Protein AF-A0A850LZE5-F1 (afdb_monomer)

Sequence (94 aa):
MIIKIGIPALNEEEIIKISEIADFKIKEFIFSKVKKSKVTILESTIEINRENNICNIEIELDLEVPSLSTSEVEKLAENAINKAFKAIENEFKK

Secondary structure (DSSP, 8-state):
------EE---HHHHHHHHHHHHHHHHHHHHHHS-GGG-SEEEEEEEEEEETTEEEEEEEEEEE-TTS-HHHHHHHHHHHHHHHHHHHHHHH--

Foldseek 3Di:
DFDWDWFFDDDPVLVVVLVVLLLVQLVVQLCVPDPPVQKPDWDKDWDWDDDPRTITITIDTDTDGPVDDPVRRVVSNVVSNVRSVVRSCVVRVD

Nearest PDB structures (foldseek):
  3ueb-assembly2_C  TM=8.337E-01  e=2.008E-06  Thermococcus onnurineus NA1
  2ekn-assembly1_A  TM=4.946E-01  e=5.365E-01  Pyrococcus horikoshii OT3
  3fmb-assembly1_B  TM=5.137E-01  e=6.465E-01  Bacteroides fragilis NCTC 9343
  4fdf-assembly1_A  TM=3.677E-01  e=1.748E+00  Mycobacterium tuberculosis
  4fdf-assembly1_B  TM=5.288E-01  e=5.352E+00  Mycobacterium tuberculosis

Structure (mmCIF, N/CA/C/O backbone):
data_AF-A0A850LZE5-F1
#
_entry.id   AF-A0A850LZE5-F1
#
loop_
_atom_site.group_PDB
_atom_site.id
_atom_site.type_symbol
_atom_site.label_atom_id
_atom_site.label_alt_id
_atom_site.label_comp_id
_atom_site.label_asym_id
_atom_site.label_entity_id
_atom_site.label_seq_id
_atom_site.pdbx_PDB_ins_code
_atom_site.Cartn_x
_atom_site.Cartn_y
_atom_site.Cartn_z
_atom_site.occupancy
_atom_site.B_iso_or_equiv
_atom_site.auth_seq_id
_atom_site.auth_comp_id
_atom_site.auth_asym_id
_atom_site.auth_atom_id
_atom_site.pdbx_PDB_model_num
ATOM 1 N N . MET A 1 1 ? 2.494 13.480 0.791 1.00 49.91 1 MET A N 1
ATOM 2 C CA . MET A 1 1 ? 3.937 13.460 1.145 1.00 49.91 1 MET A CA 1
ATOM 3 C C . MET A 1 1 ? 4.683 13.041 -0.107 1.00 49.91 1 MET A C 1
ATOM 5 O O . MET A 1 1 ? 4.369 11.984 -0.621 1.00 49.91 1 MET A O 1
ATOM 9 N N . ILE A 1 2 ? 5.617 13.845 -0.619 1.00 48.72 2 ILE A N 1
ATOM 10 C CA . ILE A 1 2 ? 6.299 13.564 -1.896 1.00 48.72 2 ILE A CA 1
ATOM 11 C C . ILE A 1 2 ? 7.632 12.859 -1.608 1.00 48.72 2 ILE A C 1
ATOM 13 O O . ILE A 1 2 ? 8.462 13.401 -0.878 1.00 48.72 2 ILE A O 1
ATOM 17 N N . ILE A 1 3 ? 7.851 11.663 -2.162 1.00 55.19 3 ILE A N 1
ATOM 18 C CA . ILE A 1 3 ? 9.107 10.903 -2.032 1.00 55.19 3 ILE A CA 1
ATOM 19 C C . ILE A 1 3 ? 9.556 10.486 -3.430 1.00 55.19 3 ILE A C 1
ATOM 21 O O . ILE A 1 3 ? 8.882 9.686 -4.058 1.00 55.19 3 ILE A O 1
ATOM 25 N N . LYS A 1 4 ? 10.702 10.994 -3.894 1.00 53.31 4 LYS A N 1
ATOM 26 C CA . LYS A 1 4 ? 11.231 10.733 -5.241 1.00 53.31 4 LYS A CA 1
ATOM 27 C C . LYS A 1 4 ? 12.194 9.548 -5.235 1.00 53.31 4 LYS A C 1
ATOM 29 O O . LYS A 1 4 ? 13.156 9.537 -4.470 1.00 53.31 4 LYS A O 1
ATOM 34 N N . ILE A 1 5 ? 11.965 8.589 -6.124 1.00 60.84 5 ILE A N 1
ATOM 35 C CA . ILE A 1 5 ? 12.895 7.493 -6.434 1.00 60.84 5 ILE A CA 1
ATOM 36 C C . ILE A 1 5 ? 13.474 7.753 -7.823 1.00 60.84 5 ILE A C 1
ATOM 38 O O . ILE A 1 5 ? 12.798 8.355 -8.643 1.00 60.84 5 ILE A O 1
ATOM 42 N N . GLY A 1 6 ? 14.715 7.336 -8.085 1.00 55.16 6 GLY A N 1
ATOM 43 C CA . GLY A 1 6 ? 15.298 7.359 -9.425 1.00 55.16 6 GLY A CA 1
ATOM 44 C C . GLY A 1 6 ? 15.428 5.962 -10.017 1.00 55.16 6 GLY A C 1
ATOM 45 O O . GLY A 1 6 ? 16.392 5.264 -9.716 1.00 55.16 6 GLY A O 1
ATOM 46 N N . ILE A 1 7 ? 14.474 5.563 -10.861 1.00 61.22 7 ILE A N 1
ATOM 47 C CA . ILE A 1 7 ? 14.517 4.281 -11.587 1.00 61.22 7 ILE A CA 1
ATOM 48 C C . ILE A 1 7 ? 14.913 4.544 -13.054 1.00 61.22 7 ILE A C 1
ATOM 50 O O . ILE A 1 7 ? 14.323 5.445 -13.666 1.00 61.22 7 ILE A O 1
ATOM 54 N N . PRO A 1 8 ? 15.903 3.824 -13.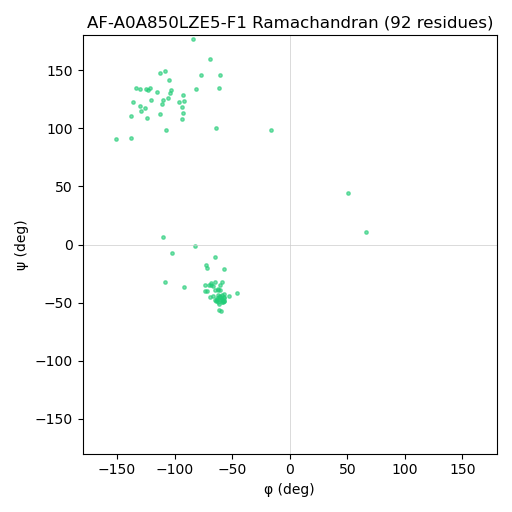629 1.00 62.94 8 PRO A N 1
ATOM 55 C CA . PRO A 1 8 ? 16.267 3.971 -15.038 1.00 62.94 8 PRO A CA 1
ATOM 56 C C . PRO A 1 8 ? 15.081 3.637 -15.950 1.00 62.94 8 PRO A C 1
ATOM 58 O O . PRO A 1 8 ? 14.264 2.787 -15.612 1.00 62.94 8 PRO A O 1
ATOM 61 N N . ALA A 1 9 ? 15.010 4.350 -17.079 1.00 60.84 9 ALA A N 1
ATOM 62 C CA . ALA A 1 9 ? 13.950 4.349 -18.093 1.00 60.84 9 ALA A CA 1
ATOM 63 C C . ALA A 1 9 ? 12.980 3.151 -18.044 1.00 60.84 9 ALA A C 1
ATOM 65 O O . ALA A 1 9 ? 13.265 2.085 -18.586 1.00 60.84 9 ALA A O 1
ATOM 66 N N . LEU A 1 10 ? 11.818 3.378 -17.431 1.00 71.56 10 LEU A N 1
ATOM 67 C CA . LEU A 1 10 ? 10.712 2.426 -17.408 1.00 71.56 10 LEU A CA 1
ATOM 68 C C . LEU A 1 10 ? 9.989 2.439 -18.755 1.00 71.56 10 LEU A C 1
ATOM 70 O O . LEU A 1 10 ? 9.858 3.505 -19.351 1.00 71.56 10 LEU A O 1
ATOM 74 N N . ASN A 1 11 ? 9.467 1.312 -19.219 1.00 79.00 11 ASN A N 1
ATOM 75 C CA . ASN A 1 11 ? 8.483 1.254 -20.302 1.00 79.00 11 ASN A CA 1
ATOM 76 C C . ASN A 1 11 ? 7.045 1.470 -19.765 1.00 79.00 11 ASN A C 1
ATOM 78 O O . ASN A 1 11 ? 6.849 1.683 -18.569 1.00 79.00 11 ASN A O 1
ATOM 82 N N . GLU A 1 12 ? 6.033 1.503 -20.639 1.00 80.62 12 GLU A N 1
ATOM 83 C CA . GLU A 1 12 ? 4.630 1.703 -20.219 1.00 80.62 12 GLU A CA 1
ATOM 84 C C . GLU A 1 12 ? 4.116 0.585 -19.298 1.00 80.62 12 GLU A C 1
ATOM 86 O O . GLU A 1 12 ? 3.441 0.870 -18.311 1.00 80.62 12 GLU A O 1
ATOM 91 N N . GLU A 1 13 ? 4.481 -0.672 -19.560 1.00 84.44 13 GLU A N 1
ATOM 92 C CA . GLU A 1 13 ? 4.097 -1.813 -18.718 1.00 84.44 13 GLU A CA 1
ATOM 93 C C . GLU A 1 13 ? 4.714 -1.709 -17.318 1.00 84.44 13 GLU A C 1
ATOM 95 O O . GLU A 1 13 ? 4.062 -1.994 -16.317 1.00 84.44 13 GLU A O 1
ATOM 100 N N . GLU A 1 14 ? 5.962 -1.252 -17.229 1.00 83.38 14 GLU A N 1
ATOM 101 C CA . GLU A 1 14 ? 6.660 -1.043 -15.965 1.00 83.38 14 GLU A CA 1
ATOM 102 C C . GLU A 1 14 ? 6.059 0.122 -15.164 1.00 83.38 14 GLU A C 1
ATOM 104 O O . GLU A 1 14 ? 5.970 0.030 -13.940 1.00 83.38 14 GLU A O 1
ATOM 109 N N . ILE A 1 15 ? 5.584 1.1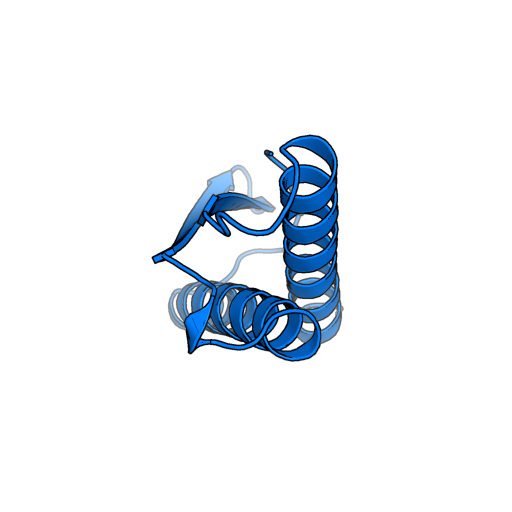82 -15.833 1.00 84.25 15 ILE A N 1
ATOM 110 C CA . ILE A 1 15 ? 4.825 2.271 -15.193 1.00 84.25 15 ILE A CA 1
ATOM 111 C C . ILE A 1 15 ? 3.530 1.731 -14.584 1.00 84.25 15 ILE A C 1
ATOM 113 O O . ILE A 1 15 ? 3.281 1.948 -13.399 1.00 84.25 15 ILE A O 1
ATOM 117 N N . ILE A 1 16 ? 2.735 0.991 -15.366 1.00 88.31 16 ILE A N 1
ATOM 118 C CA . ILE A 1 16 ? 1.483 0.383 -14.887 1.00 88.31 16 ILE A CA 1
ATOM 119 C C . ILE A 1 16 ? 1.769 -0.516 -13.682 1.00 88.31 16 ILE A C 1
ATOM 121 O O . ILE A 1 16 ? 1.120 -0.402 -12.643 1.00 88.31 16 ILE A O 1
ATOM 125 N N . LYS A 1 17 ? 2.807 -1.350 -13.784 1.00 89.81 17 LYS A N 1
ATOM 126 C CA . LYS A 1 17 ? 3.216 -2.266 -12.721 1.00 89.81 17 LYS A CA 1
ATOM 127 C C . LYS A 1 17 ? 3.603 -1.537 -11.432 1.00 89.81 17 LYS A C 1
ATOM 129 O O . LYS A 1 17 ? 3.269 -2.006 -10.347 1.00 89.81 17 LYS A O 1
ATOM 134 N N . ILE A 1 18 ? 4.284 -0.394 -11.515 1.00 89.69 18 ILE A N 1
ATOM 135 C CA . ILE A 1 18 ? 4.608 0.421 -10.333 1.00 89.69 18 ILE A CA 1
ATOM 136 C C . ILE A 1 18 ? 3.341 0.940 -9.667 1.00 89.69 18 ILE A C 1
ATOM 138 O O . ILE A 1 18 ? 3.215 0.807 -8.449 1.00 89.69 18 ILE A O 1
ATOM 142 N N . SER A 1 19 ? 2.408 1.497 -10.443 1.00 90.69 19 SER A N 1
ATOM 143 C CA . SER A 1 19 ? 1.137 1.996 -9.914 1.00 90.69 19 SER A CA 1
ATOM 144 C C . SER A 1 19 ? 0.344 0.884 -9.222 1.00 90.69 19 SER A C 1
ATOM 146 O O . SER A 1 19 ? -0.138 1.077 -8.106 1.00 90.69 19 SER A O 1
ATOM 148 N N . GLU A 1 20 ? 0.277 -0.306 -9.825 1.00 93.62 20 GLU A N 1
ATOM 149 C CA . GLU A 1 20 ? -0.387 -1.475 -9.239 1.00 93.62 20 GLU A CA 1
ATOM 150 C C . GLU A 1 20 ? 0.283 -1.940 -7.940 1.00 93.62 20 GLU A C 1
ATOM 152 O O . GLU A 1 20 ? -0.397 -2.176 -6.938 1.00 93.62 20 GLU A O 1
ATOM 157 N N . ILE A 1 21 ? 1.618 -2.047 -7.924 1.00 93.94 21 ILE A N 1
ATOM 158 C CA . ILE A 1 21 ? 2.375 -2.440 -6.728 1.00 93.94 21 ILE A CA 1
ATOM 159 C C . ILE A 1 21 ? 2.162 -1.424 -5.607 1.00 93.94 21 ILE A C 1
ATOM 161 O O . ILE A 1 21 ? 1.943 -1.823 -4.460 1.00 93.94 21 ILE A O 1
ATOM 165 N N . ALA A 1 22 ? 2.227 -0.130 -5.923 1.00 93.31 22 ALA A N 1
ATOM 166 C CA . ALA A 1 22 ? 2.061 0.940 -4.953 1.00 93.31 22 ALA A CA 1
ATOM 167 C C . ALA A 1 22 ? 0.686 0.876 -4.283 1.00 93.31 22 ALA A C 1
ATOM 169 O O . ALA A 1 22 ? 0.602 0.724 -3.060 1.00 93.31 22 ALA A O 1
ATOM 170 N N . ASP A 1 23 ? -0.381 0.922 -5.084 1.00 95.69 23 ASP A N 1
ATOM 171 C CA . ASP A 1 23 ? -1.758 0.930 -4.593 1.00 95.69 23 ASP A CA 1
ATOM 172 C C . ASP A 1 23 ? -2.081 -0.356 -3.816 1.00 95.69 23 ASP A C 1
ATOM 174 O O . ASP A 1 23 ? -2.617 -0.305 -2.702 1.00 95.69 23 ASP A O 1
ATOM 178 N N . PHE A 1 24 ? -1.662 -1.517 -4.336 1.00 96.88 24 PHE A N 1
ATOM 179 C CA . PHE A 1 24 ? -1.841 -2.794 -3.649 1.00 96.88 24 PHE A CA 1
ATOM 180 C C . PHE A 1 24 ? -1.157 -2.798 -2.280 1.00 96.88 24 PHE A C 1
ATOM 182 O O . PHE A 1 24 ? -1.770 -3.184 -1.282 1.00 96.88 24 PHE A O 1
ATOM 189 N N . LYS A 1 25 ? 0.103 -2.355 -2.203 1.00 97.31 25 LYS A N 1
ATOM 190 C CA . LYS A 1 25 ? 0.886 -2.386 -0.959 1.00 97.31 25 LYS A CA 1
ATOM 191 C C . LYS A 1 25 ? 0.383 -1.389 0.074 1.00 97.31 25 LYS A C 1
ATOM 193 O O . LYS A 1 25 ? 0.393 -1.712 1.264 1.00 97.31 25 LYS A O 1
ATOM 198 N N . ILE A 1 26 ? -0.101 -0.227 -0.360 1.00 97.25 26 ILE A N 1
ATOM 199 C CA . ILE A 1 26 ? -0.775 0.737 0.516 1.00 97.25 26 ILE A CA 1
ATOM 200 C C . ILE A 1 26 ? -2.021 0.086 1.116 1.00 97.25 26 ILE A C 1
ATOM 202 O O . ILE A 1 26 ? -2.126 -0.027 2.339 1.00 97.25 26 ILE A O 1
ATOM 206 N N . LYS A 1 27 ? -2.934 -0.420 0.278 1.00 96.69 27 LYS A N 1
ATOM 207 C CA . LYS A 1 27 ? -4.195 -1.034 0.728 1.00 96.69 27 LYS A CA 1
ATOM 208 C C . LYS A 1 27 ? -3.958 -2.244 1.628 1.00 96.69 27 LYS A C 1
ATOM 210 O O . LYS A 1 27 ? -4.594 -2.367 2.677 1.00 96.69 27 LYS A O 1
ATOM 215 N N . GLU A 1 28 ? -3.022 -3.115 1.258 1.00 97.62 28 GLU A N 1
ATOM 216 C CA . GLU A 1 28 ? -2.610 -4.271 2.059 1.00 97.62 28 GLU A CA 1
ATOM 217 C C . GLU A 1 28 ? -2.132 -3.833 3.449 1.00 97.62 28 GLU A C 1
ATOM 219 O O . GLU A 1 28 ? -2.595 -4.363 4.464 1.00 97.62 28 GLU A O 1
ATOM 224 N N . PHE A 1 29 ? -1.250 -2.833 3.517 1.00 97.81 29 PHE A N 1
ATOM 225 C CA . PHE A 1 29 ? -0.734 -2.347 4.789 1.00 97.81 29 PHE A CA 1
ATOM 226 C C . PHE A 1 29 ? -1.833 -1.718 5.652 1.00 97.81 29 PHE A C 1
ATOM 228 O O . PHE A 1 29 ?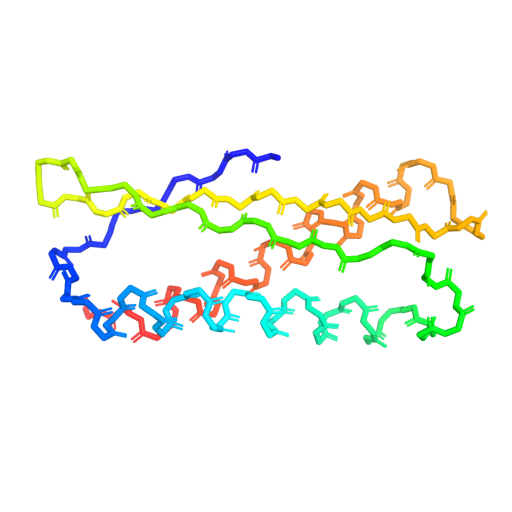 -1.959 -2.088 6.822 1.00 97.81 29 PHE A O 1
ATOM 235 N N . ILE A 1 30 ? -2.659 -0.828 5.091 1.00 97.38 30 ILE A N 1
ATOM 236 C CA . ILE A 1 30 ? -3.754 -0.173 5.823 1.00 97.38 30 ILE A CA 1
ATOM 237 C C . ILE A 1 30 ? -4.705 -1.218 6.406 1.00 97.38 30 ILE A C 1
ATOM 239 O O . ILE A 1 30 ? -4.985 -1.197 7.606 1.00 97.38 30 ILE A O 1
ATOM 243 N N . PHE A 1 31 ? -5.134 -2.196 5.604 1.00 97.06 31 PHE A N 1
ATOM 244 C CA . PHE A 1 31 ? -6.062 -3.228 6.067 1.00 97.06 31 PHE A CA 1
ATOM 245 C C . PHE A 1 31 ? -5.439 -4.254 7.017 1.00 97.06 31 PHE A C 1
ATOM 247 O O . PHE A 1 31 ? -6.166 -4.907 7.767 1.00 97.06 31 PHE A O 1
ATOM 254 N N . SER A 1 32 ? -4.108 -4.359 7.061 1.00 97.44 32 SER A N 1
ATOM 255 C CA . SER A 1 32 ? -3.411 -5.123 8.104 1.00 97.44 32 SER A CA 1
ATOM 256 C C . SER A 1 32 ? -3.446 -4.442 9.480 1.00 97.44 32 SER A C 1
ATOM 258 O O . SER A 1 32 ? -3.227 -5.100 10.499 1.00 97.44 32 SER A O 1
ATOM 260 N N . LYS A 1 33 ? -3.699 -3.126 9.530 1.00 96.88 33 LYS A N 1
ATOM 261 C CA . LYS A 1 33 ? -3.709 -2.317 10.762 1.00 96.88 33 LYS A CA 1
ATOM 262 C C . LYS A 1 33 ? -5.104 -1.881 11.186 1.00 96.88 33 LYS A C 1
ATOM 264 O O . LYS A 1 33 ? -5.373 -1.774 12.380 1.00 96.88 33 LYS A O 1
ATOM 269 N N . VAL A 1 34 ? -5.993 -1.648 10.226 1.00 95.69 34 VAL A N 1
ATOM 270 C CA . VAL A 1 34 ? -7.334 -1.109 10.450 1.00 95.69 34 VAL A CA 1
ATOM 271 C C . VAL A 1 34 ? -8.358 -1.986 9.739 1.00 95.69 34 VAL A C 1
ATOM 273 O O . VAL A 1 34 ? -8.199 -2.355 8.578 1.00 95.69 34 VAL A O 1
ATOM 276 N N . LYS A 1 35 ? -9.452 -2.323 10.429 1.00 95.38 35 LYS A N 1
ATOM 277 C CA . LYS A 1 35 ? -10.567 -3.053 9.808 1.00 95.38 35 LYS A CA 1
ATOM 278 C C . LYS A 1 35 ? -11.163 -2.216 8.676 1.00 95.38 35 LYS A C 1
ATOM 280 O O . LYS A 1 35 ? -11.485 -1.056 8.904 1.00 95.38 35 LYS A O 1
ATOM 285 N N . LYS A 1 36 ? -11.426 -2.836 7.519 1.00 94.25 36 LYS A N 1
ATOM 286 C CA . LYS A 1 36 ? -12.064 -2.191 6.352 1.00 94.25 36 LYS A CA 1
ATOM 287 C C . LYS A 1 36 ? -13.294 -1.352 6.718 1.00 94.25 36 LYS A C 1
ATOM 289 O O . LYS A 1 36 ? -13.428 -0.236 6.250 1.00 94.25 36 LYS A O 1
ATOM 294 N N . SER A 1 37 ? -14.140 -1.851 7.622 1.00 95.50 37 SER A N 1
ATOM 295 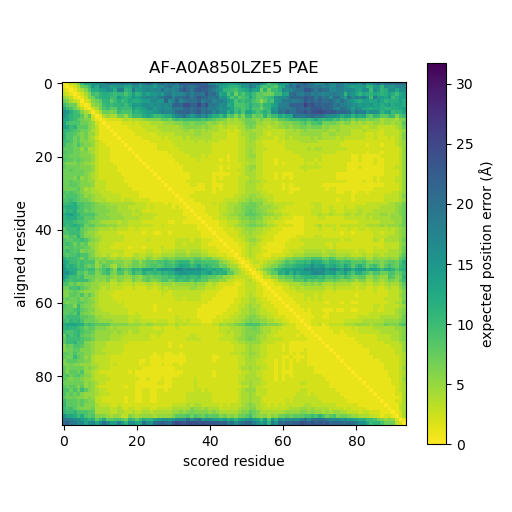C CA . SER A 1 37 ? -15.366 -1.171 8.070 1.00 95.50 37 SER A CA 1
ATOM 296 C C . SER A 1 37 ? -15.148 0.142 8.834 1.00 95.50 37 SER A C 1
ATOM 298 O O . SER A 1 37 ? -16.120 0.815 9.152 1.00 95.50 37 SER A O 1
ATOM 300 N N . LYS A 1 38 ? -13.909 0.459 9.230 1.00 95.31 38 LYS A N 1
A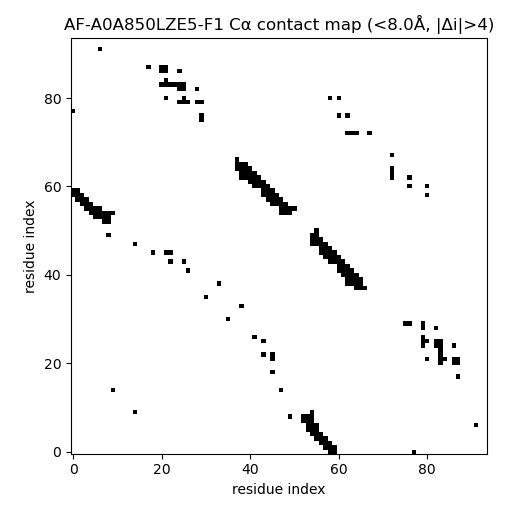TOM 301 C CA . LYS A 1 38 ? -13.552 1.690 9.950 1.00 95.31 38 LYS A CA 1
ATOM 302 C C . LYS A 1 38 ? -12.902 2.744 9.051 1.00 95.31 38 LYS A C 1
ATOM 304 O O . LYS A 1 38 ? -12.643 3.842 9.528 1.00 95.31 38 LYS A O 1
ATOM 309 N N . VAL A 1 39 ? -12.602 2.394 7.805 1.00 96.75 39 VAL A N 1
ATOM 310 C CA . VAL A 1 39 ? -11.975 3.282 6.826 1.00 96.75 39 VAL A CA 1
ATOM 311 C C . VAL A 1 39 ? -13.094 3.930 6.021 1.00 96.75 39 VAL A C 1
ATOM 313 O O . VAL A 1 39 ? -13.876 3.215 5.396 1.00 96.75 39 VAL A O 1
ATOM 316 N N . THR A 1 40 ? -13.208 5.256 6.082 1.00 96.88 40 THR A N 1
ATOM 317 C CA . THR A 1 40 ? -14.224 6.008 5.327 1.00 96.88 40 THR A CA 1
ATOM 318 C C . THR A 1 40 ? -13.696 6.453 3.973 1.00 96.88 40 THR A C 1
ATOM 320 O O . THR A 1 40 ? -14.438 6.389 2.998 1.00 96.88 40 THR A O 1
ATOM 323 N N . ILE A 1 41 ? -12.414 6.818 3.902 1.00 96.88 41 ILE A N 1
ATOM 324 C CA . ILE A 1 41 ? -11.714 7.177 2.665 1.00 96.88 41 ILE A CA 1
ATOM 325 C C . ILE A 1 41 ? -10.369 6.452 2.632 1.00 96.88 41 ILE A C 1
ATOM 327 O O . ILE A 1 41 ? -9.664 6.391 3.642 1.00 96.88 41 ILE A O 1
ATOM 331 N N . LEU A 1 42 ? -10.047 5.866 1.479 1.00 96.12 42 LEU A N 1
ATOM 332 C CA . LEU A 1 42 ? -8.742 5.294 1.161 1.00 96.12 42 LEU A CA 1
ATOM 333 C C . LEU A 1 42 ? -8.523 5.396 -0.345 1.00 96.12 42 LEU A C 1
ATOM 335 O O . LEU A 1 42 ? -8.893 4.491 -1.098 1.00 96.12 42 LEU A O 1
ATOM 339 N N . GLU A 1 43 ? -7.917 6.496 -0.758 1.00 95.31 43 GLU A N 1
ATOM 340 C CA . GLU A 1 43 ? -7.601 6.778 -2.153 1.00 95.31 43 GLU A CA 1
ATOM 341 C C . GLU A 1 43 ? -6.112 7.072 -2.266 1.00 95.31 43 GLU A C 1
ATOM 343 O O . GLU A 1 43 ? -5.542 7.773 -1.431 1.00 95.31 43 GLU A O 1
ATOM 348 N N . SER A 1 44 ? -5.463 6.470 -3.262 1.00 92.75 44 SER A N 1
ATOM 349 C CA . SER 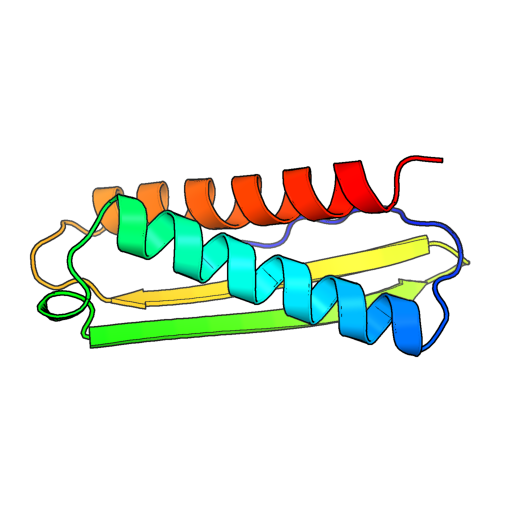A 1 44 ? -4.060 6.736 -3.541 1.00 92.75 44 SER A CA 1
ATOM 350 C C . SER A 1 44 ? -3.899 7.211 -4.974 1.00 92.75 44 SER A C 1
ATOM 352 O O . SER A 1 44 ? -4.458 6.617 -5.899 1.00 92.75 44 SER A O 1
ATOM 354 N N . THR A 1 45 ? -3.138 8.285 -5.137 1.00 93.31 45 THR A N 1
ATOM 355 C CA . THR A 1 45 ? -2.786 8.854 -6.435 1.00 93.31 45 THR A CA 1
ATOM 356 C C . THR A 1 45 ? -1.303 8.621 -6.637 1.00 93.31 45 THR A C 1
ATOM 358 O O . THR A 1 45 ? -0.488 9.036 -5.814 1.00 93.31 45 THR A O 1
ATOM 361 N N . ILE A 1 46 ? -0.956 7.913 -7.710 1.00 90.81 46 ILE A N 1
ATOM 362 C CA . ILE A 1 46 ? 0.429 7.626 -8.071 1.00 90.81 46 ILE A CA 1
ATOM 363 C C . ILE A 1 46 ? 0.743 8.365 -9.362 1.00 90.81 46 ILE A C 1
ATOM 365 O O . ILE A 1 46 ? 0.227 8.013 -10.422 1.00 90.81 46 ILE A O 1
ATOM 369 N N . GLU A 1 47 ? 1.614 9.360 -9.268 1.00 88.88 47 GLU A N 1
ATOM 370 C CA . GLU A 1 47 ? 2.124 10.094 -10.418 1.00 88.88 47 GLU A CA 1
ATOM 371 C C . GLU A 1 47 ? 3.537 9.629 -10.748 1.00 88.88 47 GLU A C 1
ATOM 373 O O . GLU A 1 47 ? 4.392 9.497 -9.873 1.00 88.88 47 GLU A O 1
ATOM 378 N N . ILE A 1 48 ? 3.791 9.356 -12.027 1.00 85.00 48 ILE A N 1
ATOM 379 C CA . ILE A 1 48 ? 5.089 8.872 -12.495 1.00 85.00 48 ILE A CA 1
ATOM 380 C C . ILE A 1 48 ? 5.588 9.830 -13.571 1.00 85.00 48 ILE A C 1
ATOM 382 O O . ILE A 1 48 ? 5.068 9.867 -14.684 1.00 85.00 48 ILE A O 1
ATOM 386 N N . ASN A 1 49 ? 6.620 10.596 -13.231 1.00 80.56 49 ASN A N 1
ATOM 387 C CA . ASN A 1 49 ? 7.202 11.627 -14.081 1.00 80.56 49 ASN A CA 1
ATOM 388 C C . ASN A 1 49 ? 8.588 11.188 -14.563 1.00 80.56 49 ASN A C 1
ATOM 390 O O . ASN A 1 49 ? 9.471 10.894 -13.757 1.00 80.56 49 ASN A O 1
ATOM 394 N N . ARG A 1 50 ? 8.813 11.168 -15.881 1.00 72.00 50 ARG A N 1
ATOM 395 C CA . ARG A 1 50 ? 10.146 10.914 -16.453 1.00 72.00 50 ARG A CA 1
ATOM 396 C C . ARG A 1 50 ? 10.884 12.226 -16.676 1.00 72.00 50 ARG A C 1
ATOM 398 O O . ARG A 1 50 ? 10.431 13.065 -17.447 1.00 72.00 50 ARG A O 1
ATOM 405 N N . GLU A 1 51 ? 12.062 12.353 -16.081 1.00 73.06 51 GLU A N 1
ATOM 406 C CA . GLU A 1 51 ? 12.955 13.486 -16.302 1.00 73.06 51 GLU A CA 1
ATOM 407 C C . GLU A 1 51 ? 14.393 12.976 -16.470 1.00 73.06 51 GLU A C 1
ATOM 409 O O . GLU A 1 51 ? 14.917 12.283 -15.606 1.00 73.06 51 GLU A O 1
ATOM 414 N N . ASN A 1 52 ? 15.045 13.277 -17.599 1.00 66.75 52 ASN A N 1
ATOM 415 C CA . ASN A 1 52 ? 16.459 12.939 -17.848 1.00 66.75 52 ASN A CA 1
ATOM 416 C C . ASN A 1 52 ? 16.843 11.459 -17.591 1.00 66.75 52 ASN A C 1
ATOM 418 O O . ASN A 1 52 ? 17.888 11.181 -17.008 1.00 66.75 52 ASN A O 1
ATOM 422 N N . ASN A 1 53 ? 16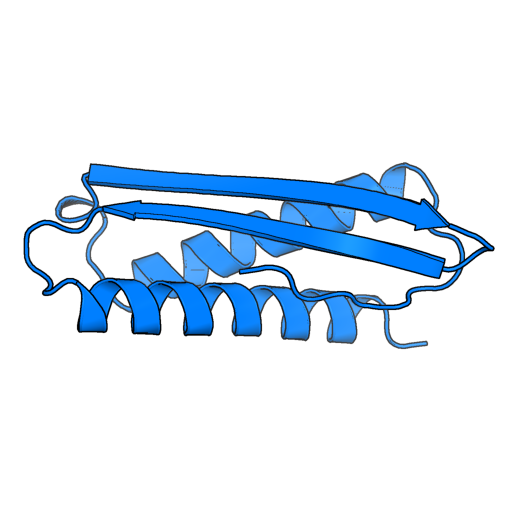.016 10.506 -18.044 1.00 66.25 53 ASN A N 1
ATOM 423 C CA . ASN A 1 53 ? 16.162 9.052 -17.813 1.00 66.25 53 ASN A CA 1
ATOM 424 C C . ASN A 1 53 ? 15.991 8.589 -16.355 1.00 66.25 53 ASN A C 1
ATOM 426 O O . ASN A 1 53 ? 16.260 7.427 -16.048 1.00 66.25 53 ASN A O 1
ATOM 430 N N . ILE A 1 54 ? 15.519 9.472 -15.480 1.00 69.00 54 ILE A N 1
ATOM 431 C CA . ILE A 1 54 ? 15.157 9.188 -14.096 1.00 69.00 54 ILE A CA 1
ATOM 432 C C . ILE A 1 54 ? 13.629 9.189 -14.015 1.00 69.00 54 ILE A C 1
ATOM 434 O O . ILE A 1 54 ? 12.975 10.144 -14.438 1.00 69.00 54 ILE A O 1
ATOM 438 N N . CYS A 1 55 ? 13.044 8.113 -13.498 1.00 73.31 55 CYS A N 1
ATOM 439 C CA . CYS A 1 55 ? 11.607 8.056 -13.247 1.00 73.31 55 CYS A CA 1
ATOM 440 C C . CYS A 1 55 ? 11.322 8.468 -11.809 1.00 73.31 55 CYS A C 1
ATOM 442 O O . CYS A 1 55 ? 11.602 7.685 -10.910 1.00 73.31 55 CYS A O 1
ATOM 444 N N . ASN A 1 56 ? 10.751 9.656 -11.618 1.00 79.81 56 ASN A N 1
ATOM 445 C CA . ASN A 1 56 ? 10.244 10.135 -10.340 1.00 79.81 56 ASN A CA 1
ATOM 446 C C . ASN A 1 56 ? 8.855 9.547 -10.092 1.00 79.81 56 ASN A C 1
ATOM 448 O O . ASN A 1 56 ? 8.003 9.585 -10.976 1.00 79.81 56 ASN A O 1
ATOM 452 N N . ILE A 1 57 ? 8.624 9.039 -8.888 1.00 84.19 57 ILE A N 1
ATOM 453 C CA . ILE A 1 57 ? 7.326 8.518 -8.455 1.00 84.19 57 ILE A CA 1
ATOM 454 C C . ILE A 1 57 ? 6.850 9.427 -7.334 1.00 84.19 57 ILE A C 1
ATOM 456 O O . ILE A 1 57 ? 7.617 9.691 -6.418 1.00 84.19 57 ILE A O 1
ATOM 460 N N . GLU A 1 58 ? 5.616 9.898 -7.392 1.00 88.25 58 GLU A N 1
ATOM 461 C CA . GLU A 1 58 ? 4.982 10.665 -6.327 1.00 88.25 58 GLU A CA 1
ATOM 462 C C . GLU A 1 58 ? 3.719 9.923 -5.893 1.00 88.25 58 GLU A C 1
ATOM 464 O O . GLU A 1 58 ? 2.984 9.395 -6.725 1.00 88.25 58 GLU A O 1
ATOM 469 N N . ILE A 1 59 ? 3.519 9.805 -4.579 1.00 90.19 59 ILE A N 1
ATOM 470 C CA . ILE A 1 59 ? 2.384 9.085 -4.002 1.00 90.19 59 ILE A CA 1
ATOM 471 C C . ILE A 1 59 ? 1.656 10.023 -3.051 1.00 90.19 59 ILE A C 1
ATOM 473 O O . ILE A 1 59 ? 2.197 10.438 -2.022 1.00 90.19 59 ILE A O 1
ATOM 477 N N . GLU A 1 60 ? 0.404 10.300 -3.373 1.00 91.44 60 GLU A N 1
ATOM 478 C CA . GLU A 1 60 ? -0.535 10.968 -2.486 1.00 91.44 60 GLU A CA 1
ATOM 479 C C . GLU A 1 60 ? -1.521 9.944 -1.935 1.00 91.44 60 GLU A C 1
ATOM 481 O O . GLU A 1 60 ? -1.893 8.987 -2.616 1.00 91.44 60 GLU A O 1
ATOM 486 N N . LEU A 1 61 ? -1.883 10.100 -0.665 1.00 93.94 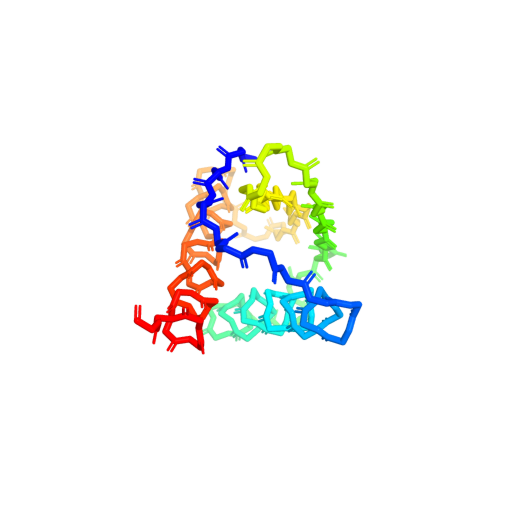61 LEU A N 1
ATOM 487 C CA . LEU A 1 61 ? -2.750 9.170 0.042 1.00 93.94 61 LEU A CA 1
ATOM 488 C C . LEU A 1 61 ? -3.749 9.962 0.870 1.00 93.94 61 LEU A C 1
ATOM 490 O O . LEU A 1 61 ? -3.377 10.546 1.890 1.00 93.94 61 LEU A O 1
ATOM 494 N N . ASP A 1 62 ? -5.004 9.898 0.452 1.00 95.56 62 ASP A N 1
ATOM 495 C CA . ASP A 1 62 ? -6.138 10.399 1.208 1.00 95.56 62 ASP A CA 1
ATOM 496 C C . ASP A 1 62 ? -6.703 9.257 2.048 1.00 95.56 62 ASP A C 1
ATOM 498 O O . ASP A 1 62 ? -7.201 8.244 1.545 1.00 95.56 62 ASP A O 1
ATOM 502 N N . LEU A 1 63 ? -6.560 9.403 3.364 1.00 96.00 63 LEU A N 1
ATOM 503 C CA . LEU A 1 63 ? -6.929 8.392 4.340 1.00 96.00 63 LEU A CA 1
ATOM 504 C C . LEU A 1 63 ? -7.782 9.013 5.437 1.00 96.00 63 LEU A C 1
ATOM 506 O O . LEU A 1 63 ? -7.311 9.843 6.211 1.00 96.00 63 LEU A O 1
ATOM 510 N N . GLU A 1 64 ? -9.005 8.514 5.575 1.00 96.94 64 GLU A N 1
ATOM 511 C CA . GLU A 1 64 ? -9.876 8.858 6.688 1.00 96.94 64 GLU A CA 1
ATOM 512 C C . GLU A 1 64 ? -10.257 7.617 7.486 1.00 96.94 64 GLU A C 1
ATOM 514 O O . GLU A 1 64 ? -10.807 6.633 6.977 1.00 96.94 64 GLU A O 1
ATOM 519 N N . VAL A 1 65 ? -9.973 7.681 8.785 1.00 97.00 65 VAL A N 1
ATOM 520 C CA . VAL A 1 65 ? -10.323 6.644 9.752 1.00 97.00 65 VAL A CA 1
ATOM 521 C C . VAL A 1 65 ? -10.844 7.348 11.006 1.00 97.00 65 VAL A C 1
ATOM 523 O O . VAL A 1 65 ? -10.048 7.661 11.889 1.00 97.00 65 VAL A O 1
ATOM 526 N N . PRO A 1 66 ? -12.164 7.594 11.133 1.00 95.38 66 PRO A N 1
ATOM 527 C CA . PRO A 1 66 ? -12.728 8.433 12.200 1.00 95.38 66 PRO A CA 1
ATOM 528 C C . PRO A 1 66 ? -12.400 7.982 13.629 1.00 95.38 66 PRO A C 1
ATOM 530 O O . PRO A 1 66 ? -12.497 8.758 14.572 1.00 95.38 66 PRO A O 1
ATOM 533 N N . SER A 1 67 ? -12.034 6.710 13.810 1.00 93.81 67 SER A N 1
ATOM 534 C CA . SER A 1 67 ? -11.638 6.169 15.111 1.00 93.81 67 SER A CA 1
ATOM 535 C C . SER A 1 67 ? -10.180 6.437 15.502 1.00 93.81 67 SER A C 1
ATOM 537 O O . SER A 1 67 ? -9.769 5.961 16.557 1.00 93.81 67 SER A O 1
ATOM 539 N N . LEU A 1 68 ? -9.389 7.090 14.648 1.00 95.44 68 LEU A N 1
ATOM 540 C CA . LEU A 1 68 ? -7.986 7.427 14.887 1.00 95.44 68 LEU A CA 1
ATOM 541 C C . LEU A 1 68 ? -7.824 8.943 15.011 1.00 95.44 68 LEU A C 1
ATOM 543 O O . LEU A 1 68 ? -8.523 9.713 14.355 1.00 95.44 68 LEU A O 1
ATOM 547 N N . SER A 1 69 ? -6.876 9.375 15.836 1.00 97.25 69 SER A N 1
ATOM 548 C CA . SER A 1 69 ? -6.442 10.772 15.860 1.00 97.25 69 SER A CA 1
ATOM 549 C C . SER A 1 69 ? -5.679 11.142 14.582 1.00 97.25 69 SER A C 1
ATOM 551 O O . SER A 1 69 ? -5.110 10.280 13.912 1.00 97.25 69 SER A O 1
ATOM 553 N N . THR A 1 70 ? -5.588 12.438 14.273 1.00 95.31 70 THR A N 1
ATOM 554 C CA . THR A 1 70 ? -4.840 12.942 13.106 1.00 95.31 70 THR A CA 1
ATOM 555 C C . THR A 1 70 ? -3.397 12.431 13.075 1.00 95.31 70 THR A C 1
ATOM 557 O O . THR A 1 70 ? -2.952 11.928 12.051 1.00 95.31 70 THR A O 1
ATOM 560 N N . SER A 1 71 ? -2.692 12.440 14.214 1.00 96.12 71 SER A N 1
ATOM 561 C CA . SER A 1 71 ? -1.311 11.933 14.290 1.00 96.12 71 SER A CA 1
ATOM 562 C C . SER A 1 71 ? -1.209 10.424 14.027 1.00 96.12 71 SER A C 1
ATOM 564 O O . SER A 1 71 ? -0.207 9.949 13.492 1.00 96.12 71 SER A O 1
ATOM 566 N N . GLU A 1 72 ? -2.226 9.644 14.403 1.00 97.12 72 GLU A N 1
ATOM 567 C CA . GLU A 1 72 ? -2.271 8.211 14.098 1.00 97.12 72 GLU A CA 1
ATOM 568 C C . GLU A 1 72 ? -2.531 7.960 12.611 1.00 97.12 72 GLU A C 1
ATOM 570 O O . GLU A 1 72 ? -1.892 7.080 12.035 1.00 97.12 72 GLU A O 1
ATOM 575 N N . VAL A 1 73 ? -3.420 8.742 11.990 1.00 96.44 73 VAL A N 1
ATOM 576 C CA . VAL A 1 73 ? -3.691 8.681 10.545 1.00 96.44 73 VAL A CA 1
ATOM 577 C C . VAL A 1 73 ? -2.442 9.050 9.745 1.00 96.44 73 VAL A C 1
ATOM 579 O O . VAL A 1 73 ? -2.048 8.289 8.865 1.00 96.44 73 VAL A O 1
ATOM 582 N N . GLU A 1 74 ? -1.763 10.145 10.096 1.00 95.69 74 GLU A N 1
ATOM 583 C CA . GLU A 1 74 ? -0.519 10.579 9.447 1.00 95.69 74 GLU A CA 1
ATOM 584 C C . GLU A 1 74 ? 0.567 9.498 9.516 1.00 95.69 74 GLU A C 1
ATOM 586 O O . GLU A 1 74 ? 1.132 9.110 8.493 1.00 95.69 74 GLU A O 1
ATOM 591 N N . LYS A 1 75 ? 0.811 8.930 10.706 1.00 96.62 75 LYS A N 1
ATOM 592 C CA . LYS A 1 75 ? 1.781 7.835 10.878 1.00 96.62 75 LYS A CA 1
ATOM 593 C C . LYS A 1 75 ? 1.384 6.588 10.099 1.00 96.62 75 LYS A C 1
ATOM 595 O O . LYS A 1 75 ? 2.247 5.866 9.598 1.00 96.62 75 LYS A O 1
ATOM 600 N N . LEU A 1 76 ? 0.094 6.270 10.044 1.00 96.50 76 LEU A N 1
ATOM 601 C CA . LEU A 1 76 ? -0.405 5.113 9.311 1.00 96.50 76 LEU A CA 1
ATOM 602 C C . LEU A 1 76 ? -0.187 5.292 7.800 1.00 96.50 76 LEU A C 1
ATOM 604 O O . LEU A 1 76 ? 0.313 4.368 7.156 1.00 96.50 76 LEU A O 1
ATOM 608 N N . ALA A 1 77 ? -0.486 6.481 7.274 1.00 96.06 77 ALA A N 1
ATOM 609 C CA . ALA A 1 77 ? -0.267 6.854 5.882 1.00 96.06 77 ALA A CA 1
ATOM 610 C C . ALA A 1 77 ? 1.224 6.824 5.509 1.00 96.06 77 ALA A C 1
ATOM 612 O O . ALA A 1 77 ? 1.603 6.153 4.550 1.00 96.06 77 ALA A O 1
ATOM 613 N N . GLU A 1 78 ? 2.088 7.451 6.311 1.00 95.94 78 GLU A N 1
ATOM 614 C CA . GLU A 1 78 ? 3.539 7.455 6.093 1.00 95.94 78 GLU A CA 1
ATOM 615 C C . GLU A 1 78 ? 4.105 6.026 6.035 1.00 95.94 78 GLU A C 1
ATOM 617 O O . GLU A 1 78 ? 4.871 5.672 5.138 1.00 95.94 78 GLU A O 1
ATOM 622 N N . ASN A 1 79 ? 3.690 5.158 6.961 1.00 96.62 79 ASN A N 1
ATOM 623 C CA . ASN A 1 79 ? 4.138 3.768 6.971 1.00 96.62 79 ASN A CA 1
ATOM 624 C C . ASN A 1 79 ? 3.627 2.964 5.765 1.00 96.62 79 ASN A C 1
ATOM 626 O O . ASN A 1 79 ? 4.361 2.109 5.260 1.00 96.62 79 ASN A O 1
ATOM 630 N N . ALA A 1 80 ? 2.401 3.227 5.303 1.00 97.00 80 ALA A N 1
ATOM 631 C CA . ALA A 1 80 ? 1.837 2.594 4.112 1.00 97.00 80 ALA A CA 1
ATOM 632 C C . ALA A 1 80 ? 2.628 2.981 2.855 1.00 97.00 80 ALA A C 1
ATOM 634 O O . ALA A 1 80 ? 3.072 2.110 2.105 1.00 97.00 80 ALA A O 1
ATOM 635 N N . ILE A 1 81 ? 2.887 4.278 2.689 1.00 95.62 81 ILE A N 1
ATOM 636 C CA . ILE A 1 81 ? 3.682 4.837 1.593 1.00 95.62 81 ILE A CA 1
ATOM 637 C C . ILE A 1 81 ? 5.108 4.261 1.616 1.00 95.62 81 ILE A C 1
ATOM 639 O O . ILE A 1 81 ? 5.587 3.727 0.617 1.00 95.62 81 ILE A O 1
ATOM 643 N N . ASN A 1 82 ? 5.764 4.244 2.780 1.00 94.56 82 ASN A N 1
ATOM 644 C CA . ASN A 1 82 ? 7.094 3.647 2.940 1.00 94.56 82 ASN A CA 1
ATOM 645 C C . ASN A 1 82 ? 7.129 2.153 2.576 1.00 94.56 82 ASN A C 1
ATOM 647 O O . ASN A 1 82 ? 8.152 1.641 2.110 1.00 94.56 82 ASN A O 1
ATOM 651 N N . LYS A 1 83 ? 6.033 1.416 2.798 1.00 94.88 83 LYS A N 1
ATOM 652 C CA . LYS A 1 83 ? 5.926 0.009 2.391 1.00 94.88 83 LYS A CA 1
ATOM 653 C C . LYS A 1 83 ? 5.756 -0.157 0.889 1.00 94.88 83 LYS A C 1
ATOM 655 O O . LYS A 1 83 ? 6.397 -1.054 0.340 1.00 94.88 83 LYS A O 1
ATOM 660 N N . ALA A 1 84 ? 4.962 0.693 0.245 1.00 94.44 84 ALA A N 1
ATOM 661 C CA . ALA A 1 84 ? 4.865 0.731 -1.210 1.00 94.44 84 ALA A CA 1
ATOM 662 C C . ALA A 1 84 ? 6.223 1.021 -1.851 1.00 94.44 84 ALA A C 1
ATOM 664 O O . ALA A 1 84 ? 6.661 0.258 -2.709 1.00 94.44 84 ALA A O 1
ATOM 665 N N . PHE A 1 85 ? 6.951 2.024 -1.356 1.00 90.50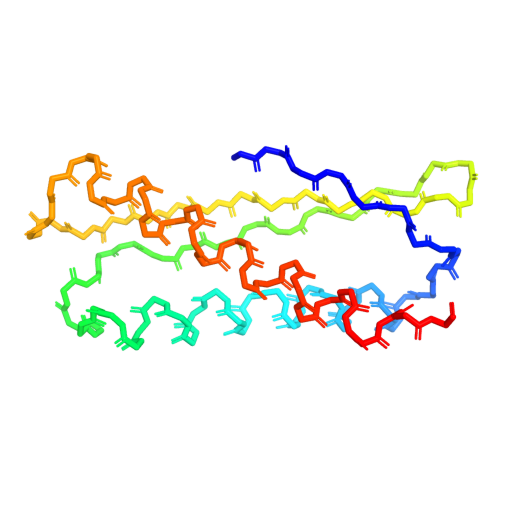 85 PHE A N 1
ATOM 666 C CA . PHE A 1 85 ? 8.274 2.346 -1.886 1.00 90.50 85 PHE A CA 1
ATOM 667 C C . PHE A 1 85 ? 9.266 1.197 -1.762 1.00 90.50 85 PHE A C 1
ATOM 669 O O . PHE A 1 85 ? 9.907 0.841 -2.744 1.00 90.50 85 PHE A O 1
ATOM 676 N N . LYS A 1 86 ? 9.336 0.532 -0.604 1.00 91.88 86 LYS A N 1
ATOM 677 C CA . LYS A 1 86 ? 10.199 -0.651 -0.450 1.00 91.88 86 LYS A CA 1
ATOM 678 C C . LYS A 1 86 ? 9.821 -1.787 -1.398 1.00 91.88 86 LYS A C 1
ATOM 680 O O . LYS A 1 86 ? 10.697 -2.533 -1.822 1.00 91.88 86 LYS A O 1
ATOM 685 N N . ALA A 1 87 ? 8.534 -1.959 -1.696 1.00 92.38 87 ALA A N 1
ATOM 686 C CA . ALA A 1 87 ? 8.089 -2.976 -2.639 1.00 92.38 87 ALA A CA 1
ATOM 687 C C . ALA A 1 87 ? 8.505 -2.631 -4.075 1.00 92.38 87 ALA A C 1
ATOM 689 O O . ALA A 1 87 ? 9.060 -3.491 -4.750 1.00 92.38 87 ALA A O 1
ATOM 690 N N . ILE A 1 88 ? 8.319 -1.375 -4.494 1.00 89.50 88 ILE A N 1
ATOM 691 C CA . ILE A 1 88 ? 8.784 -0.877 -5.794 1.00 89.50 88 ILE A CA 1
ATOM 692 C C . ILE A 1 88 ? 10.304 -1.032 -5.907 1.00 89.50 88 ILE A C 1
ATOM 694 O O . ILE A 1 88 ? 10.793 -1.617 -6.866 1.00 89.50 88 ILE A O 1
ATOM 698 N N . GLU A 1 89 ? 11.065 -0.580 -4.908 1.00 86.50 89 GLU A N 1
ATOM 699 C CA . GLU A 1 89 ? 12.521 -0.740 -4.903 1.00 86.50 89 GLU A CA 1
ATOM 700 C C . GLU A 1 89 ? 12.939 -2.205 -5.023 1.00 86.50 89 GLU A C 1
ATOM 702 O O . GLU A 1 89 ? 13.878 -2.509 -5.742 1.00 86.50 89 GLU A O 1
ATOM 707 N N . ASN A 1 90 ? 12.278 -3.128 -4.324 1.00 88.69 90 ASN A N 1
ATOM 708 C CA . ASN A 1 90 ? 12.637 -4.544 -4.399 1.00 88.69 90 ASN A CA 1
ATOM 709 C C . ASN A 1 90 ? 12.329 -5.162 -5.767 1.00 88.69 90 ASN A C 1
ATOM 711 O O . ASN A 1 90 ? 13.062 -6.049 -6.192 1.00 88.69 90 ASN A O 1
ATOM 715 N N . GLU A 1 91 ? 11.273 -4.704 -6.438 1.00 85.06 91 GLU A N 1
ATOM 716 C CA . GLU A 1 91 ? 10.896 -5.185 -7.769 1.00 85.06 91 GLU A CA 1
ATOM 717 C C . GLU A 1 91 ? 11.839 -4.654 -8.862 1.00 85.06 91 GLU A C 1
ATOM 719 O O . GLU A 1 91 ? 12.141 -5.361 -9.822 1.00 85.06 91 GLU A O 1
ATOM 724 N N . PHE A 1 92 ? 12.323 -3.417 -8.708 1.00 76.81 92 PHE A N 1
ATOM 725 C CA . PHE A 1 92 ? 13.109 -2.705 -9.723 1.00 76.81 92 PHE A CA 1
ATOM 726 C C . PHE A 1 92 ? 14.587 -2.506 -9.355 1.00 76.81 92 PHE A C 1
ATOM 728 O O . PHE A 1 92 ? 15.327 -1.865 -10.103 1.00 76.81 92 PHE A O 1
ATOM 735 N N . LYS A 1 93 ? 15.052 -3.085 -8.243 1.00 66.06 93 LYS A N 1
ATOM 736 C CA . LYS A 1 93 ? 16.480 -3.235 -7.939 1.00 66.06 93 LYS A CA 1
ATOM 737 C C . LYS A 1 93 ? 17.119 -4.145 -8.990 1.00 66.06 93 LYS A C 1
ATOM 739 O O . LYS A 1 93 ? 17.018 -5.367 -8.906 1.00 66.06 93 LYS A O 1
ATOM 744 N N . LYS A 1 94 ? 17.785 -3.534 -9.966 1.00 49.28 94 LYS A N 1
ATOM 745 C CA . LYS A 1 94 ? 18.857 -4.157 -10.747 1.00 49.28 94 LYS A CA 1
ATOM 746 C C . LYS A 1 94 ? 20.197 -3.658 -10.234 1.00 49.28 94 LYS A C 1
ATOM 748 O O . LYS A 1 94 ? 20.313 -2.431 -10.028 1.00 49.28 94 LYS A O 1
#

pLDDT: mean 86.8, std 13.44, range [48.72, 97.81]

Mean predicted aligned error: 4.95 Å

Radius of gyration: 13.91 Å; Cα contacts (8 Å, |Δi|>4): 120; chains: 1; bounding box: 34×19×36 Å

Solvent-accessible surface area (backbone atoms only — not comparable to full-atom values): 5391 Å² total; per-residue (Å²): 105,84,57,79,48,80,42,69,74,69,55,75,68,52,50,54,50,46,48,53,49,32,52,51,37,28,53,54,46,48,53,74,75,39,62,70,93,54,50,80,40,82,49,72,49,71,49,77,48,80,52,97,61,30,35,34,39,36,51,42,72,52,71,38,42,86,91,50,55,72,70,53,46,53,53,51,50,53,53,16,52,54,47,14,50,53,51,50,48,66,73,67,66,124